Protein AF-A0A8H7C2C0-F1 (afdb_monomer_lite)

Foldseek 3Di:
DPPPPVVVVVVVVVVVVVVVVVVVVPDPPPPPPPPDDDDDDDDDDDDDDDDCPVVVVVVVVVVVVCVCPPPVNVVVCVVVCVVCPPPPVVVVLVVVVVVDPNVVSVVCCVVVVVVVVVCCVVVVVVCVVPDDPVVVVVVVVVVVVVVVVVVVVVVVVVVVVPPPPPPDDDD

pLDDT: mean 76.45, std 18.61, range [30.02, 96.69]

Radius of gyration: 32.03 Å; chains: 1; bounding box: 85×52×104 Å

InterPro domains:
  IPR001727 GDT1-like [PF01169] (74-147)
  IPR001727 GDT1-like [PTHR12608] (7-153)

Sequence (171 aa):
MKGNAGSEKMREEMREAEEEIAEDNGEDVPMEVLEEGKGEIFSSSPSPPKPAKKSAWIEGARNFSSMVFGPVFVQAFVLTFLGEWGDRSQIATIALGASHNVYLVTLGTIIGHSFCTALAVIGGRFISNKISVRHVTSCGAILFILFSVIYFYEACVEWGSVEVPLGLNVT

Secondary structure (DSSP, 8-state):
---SHHHHHHHHHHHHHHHHHHHHTS----TT--------------------HHHHHHHHHHHHHHHHTSHHHHHHHHHHHHHHTT-HHHHHHHHHHHHS-HHHHHHHHHHHHHHHHHHHHHHHHHHHHHS-HHHHHHHHHHHHHHHHHHHHHHHHHHHHT---SS-----

Structure (mmCIF, N/CA/C/O backbone):
data_AF-A0A8H7C2C0-F1
#
_entry.id   AF-A0A8H7C2C0-F1
#
loop_
_atom_site.group_PDB
_atom_site.id
_atom_site.type_symbol
_atom_site.label_atom_id
_atom_site.label_alt_id
_atom_site.label_comp_id
_atom_site.label_asym_id
_atom_site.label_entity_id
_atom_site.label_seq_id
_atom_site.pdbx_PDB_ins_code
_atom_site.Cartn_x
_atom_site.Cartn_y
_atom_site.Cartn_z
_atom_site.occupancy
_atom_site.B_iso_or_equiv
_atom_site.auth_seq_id
_atom_site.auth_comp_id
_atom_site.auth_asym_id
_atom_site.auth_atom_id
_atom_site.pdbx_PDB_model_num
ATOM 1 N N . MET A 1 1 ? -67.347 -10.547 4.072 1.00 52.06 1 MET A N 1
ATOM 2 C CA . MET A 1 1 ? -66.595 -10.809 5.322 1.00 52.06 1 MET A CA 1
ATOM 3 C C . MET A 1 1 ? -65.173 -11.236 4.961 1.00 52.06 1 MET A C 1
ATOM 5 O O . MET A 1 1 ? -64.945 -12.413 4.728 1.00 52.06 1 MET A O 1
ATOM 9 N N . LYS A 1 2 ? -64.245 -10.287 4.770 1.00 51.06 2 LYS A N 1
ATOM 10 C CA . LYS A 1 2 ? -62.848 -10.573 4.369 1.00 51.06 2 LYS A CA 1
ATOM 11 C C . LYS A 1 2 ? -61.921 -9.399 4.733 1.00 51.06 2 LYS A C 1
ATOM 13 O O . LYS A 1 2 ? -61.195 -8.893 3.894 1.00 51.06 2 LYS A O 1
ATOM 18 N N . GLY A 1 3 ? -62.049 -8.901 5.966 1.00 53.38 3 GLY A N 1
ATOM 19 C CA . GLY A 1 3 ? -61.355 -7.689 6.428 1.00 53.38 3 GLY A CA 1
ATOM 20 C C . GLY A 1 3 ? -60.534 -7.841 7.711 1.00 53.38 3 GLY A C 1
ATOM 21 O O . GLY A 1 3 ? -59.901 -6.875 8.097 1.00 53.38 3 GLY A O 1
ATOM 22 N N . ASN A 1 4 ? -60.527 -9.013 8.363 1.00 59.06 4 ASN A N 1
ATOM 23 C CA . ASN A 1 4 ? -59.941 -9.160 9.707 1.00 59.06 4 ASN A CA 1
ATOM 24 C C . ASN A 1 4 ? -58.619 -9.951 9.767 1.00 59.06 4 ASN A C 1
ATOM 26 O O . ASN A 1 4 ? -57.995 -10.003 10.810 1.00 59.06 4 ASN A O 1
ATOM 30 N N . ALA A 1 5 ? -58.175 -10.588 8.678 1.00 62.09 5 ALA A N 1
ATOM 31 C CA . ALA A 1 5 ? -56.956 -11.412 8.712 1.00 62.09 5 ALA A CA 1
ATOM 32 C C . ALA A 1 5 ? -55.667 -10.596 8.492 1.00 62.09 5 ALA A C 1
ATOM 34 O O . ALA A 1 5 ? -54.615 -10.935 9.021 1.00 62.09 5 ALA A O 1
ATOM 35 N N . GLY A 1 6 ? -55.742 -9.514 7.710 1.00 60.59 6 GLY A N 1
ATOM 36 C CA . GLY A 1 6 ? -54.574 -8.679 7.408 1.00 60.59 6 GLY A CA 1
ATOM 37 C C . GLY A 1 6 ? -54.185 -7.742 8.552 1.00 60.59 6 GLY A C 1
ATOM 38 O O . GLY A 1 6 ? -53.005 -7.485 8.754 1.00 60.59 6 GLY A O 1
ATOM 39 N N . SER A 1 7 ? -55.164 -7.259 9.323 1.00 61.84 7 SER A N 1
ATOM 40 C CA . SER A 1 7 ? -54.929 -6.372 10.468 1.00 61.84 7 SER A CA 1
ATOM 41 C C . SER A 1 7 ? -54.317 -7.099 11.662 1.00 61.84 7 SER A C 1
ATOM 43 O O . SER A 1 7 ? -53.493 -6.516 12.355 1.00 61.84 7 SER A O 1
ATOM 45 N N . GLU A 1 8 ? -54.696 -8.359 11.878 1.00 72.19 8 GLU A N 1
ATOM 46 C CA . GLU A 1 8 ? -54.135 -9.212 12.933 1.00 72.19 8 GLU A CA 1
ATOM 47 C C . GLU A 1 8 ? -52.669 -9.534 12.629 1.00 72.19 8 GLU A C 1
ATOM 49 O O . GLU A 1 8 ? -51.807 -9.309 13.468 1.00 72.19 8 GLU A O 1
ATOM 54 N N . LYS A 1 9 ? -52.358 -9.918 11.381 1.00 71.12 9 LYS A N 1
ATOM 55 C CA . LYS A 1 9 ? -50.979 -10.206 10.952 1.00 71.12 9 LYS A CA 1
ATOM 56 C C . LYS A 1 9 ? -50.057 -8.981 11.046 1.00 71.12 9 LYS A C 1
ATOM 58 O O . LYS A 1 9 ? -48.911 -9.112 11.444 1.00 71.12 9 LYS A O 1
ATOM 63 N N . MET A 1 10 ? -50.571 -7.789 10.734 1.00 62.75 10 MET A N 1
ATOM 64 C CA . MET A 1 10 ? -49.823 -6.532 10.883 1.00 62.75 10 MET A CA 1
ATOM 65 C C . MET A 1 10 ? -49.578 -6.169 12.356 1.00 62.75 10 MET A C 1
ATOM 67 O O . MET A 1 10 ? -48.551 -5.588 12.684 1.00 62.75 10 MET A O 1
ATOM 71 N N . ARG A 1 11 ? -50.521 -6.492 13.251 1.00 69.38 11 ARG A N 1
ATOM 72 C CA . ARG A 1 11 ? -50.370 -6.286 14.701 1.00 69.38 11 ARG A CA 1
ATOM 73 C C . ARG A 1 11 ? -49.397 -7.287 15.320 1.00 69.38 11 ARG A C 1
ATOM 75 O O . ARG A 1 11 ? -48.675 -6.908 16.230 1.00 69.38 11 ARG A O 1
ATOM 82 N N . GLU A 1 12 ? -49.367 -8.517 14.816 1.00 77.19 12 GLU A N 1
ATOM 83 C CA . GLU A 1 12 ? -48.415 -9.557 15.221 1.00 77.19 12 GLU A CA 1
ATOM 84 C C . GLU A 1 12 ? -46.977 -9.165 14.849 1.00 77.19 12 GLU A C 1
ATOM 86 O O . GLU A 1 12 ? -46.116 -9.142 15.721 1.00 77.19 12 GLU A O 1
ATOM 91 N N . GLU A 1 13 ? -46.741 -8.735 13.602 1.00 68.44 13 GLU A N 1
ATOM 92 C CA . GLU A 1 13 ? -45.410 -8.297 13.143 1.00 68.44 13 GLU A CA 1
ATOM 93 C C . GLU A 1 13 ? -44.934 -7.023 13.866 1.00 68.44 13 GLU A C 1
ATOM 95 O O . GLU A 1 13 ? -43.752 -6.875 14.164 1.00 68.44 13 GLU A O 1
ATOM 100 N N . MET A 1 14 ? -45.853 -6.110 14.203 1.00 67.56 14 MET A N 1
ATOM 101 C CA . MET A 1 14 ? -45.525 -4.906 14.977 1.00 67.56 14 MET A CA 1
ATOM 102 C C . MET A 1 14 ? -45.231 -5.228 16.451 1.00 67.56 14 MET A C 1
ATOM 104 O O . MET A 1 14 ? -44.408 -4.552 17.056 1.00 67.56 14 MET A O 1
ATOM 108 N N . ARG A 1 15 ? -45.856 -6.276 17.011 1.00 77.25 15 ARG A N 1
ATOM 109 C CA . ARG A 1 15 ? -45.594 -6.758 18.374 1.00 77.25 15 ARG A CA 1
ATOM 110 C C . ARG A 1 15 ? -44.247 -7.476 18.473 1.00 77.25 15 ARG A C 1
ATOM 112 O O . ARG A 1 15 ? -43.523 -7.219 19.424 1.00 77.25 15 ARG A O 1
ATOM 119 N N . GLU A 1 16 ? -43.904 -8.327 17.504 1.00 76.62 16 GLU A N 1
ATOM 120 C CA . GLU A 1 16 ? -42.582 -8.976 17.447 1.00 76.62 16 GLU A CA 1
ATOM 121 C C . GLU A 1 16 ? -41.455 -7.942 17.301 1.00 76.62 16 GLU A C 1
ATOM 123 O O . GLU A 1 16 ? -40.465 -8.018 18.021 1.00 76.62 16 GLU A O 1
ATOM 128 N N . ALA A 1 17 ? -41.631 -6.918 16.457 1.00 70.25 17 ALA A N 1
ATOM 129 C CA . ALA A 1 17 ? -40.645 -5.844 16.317 1.00 70.25 17 ALA A CA 1
ATOM 130 C C . ALA A 1 17 ? -40.459 -5.024 17.610 1.00 70.25 17 ALA A C 1
ATOM 132 O O . ALA A 1 17 ? -39.363 -4.550 17.891 1.00 70.25 17 ALA A O 1
ATOM 133 N N . GLU A 1 18 ? -41.515 -4.847 18.407 1.00 70.12 18 GLU A N 1
ATOM 134 C CA . GLU A 1 18 ? -41.443 -4.145 19.694 1.00 70.12 18 GLU A CA 1
ATOM 135 C C . GLU A 1 18 ? -40.773 -5.008 20.781 1.00 70.12 18 GLU A C 1
ATOM 137 O O . GLU A 1 18 ? -40.062 -4.479 21.634 1.00 70.12 18 GLU A O 1
ATOM 142 N N . GLU A 1 19 ? -40.932 -6.334 20.709 1.00 68.31 19 GLU A N 1
ATOM 143 C CA . GLU A 1 19 ? -40.283 -7.315 21.591 1.00 68.31 19 GLU A CA 1
ATOM 144 C C . GLU A 1 19 ? -38.770 -7.425 21.292 1.00 68.31 19 GLU A C 1
ATOM 146 O O . GLU A 1 19 ? -37.968 -7.434 22.224 1.00 68.31 19 GLU A O 1
ATOM 151 N N . GLU A 1 20 ? -38.358 -7.366 20.016 1.00 62.34 20 GLU A N 1
ATOM 152 C CA . GLU A 1 20 ? -36.936 -7.291 19.622 1.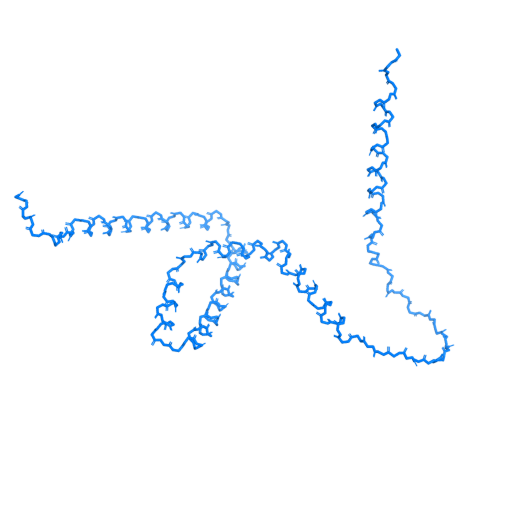00 62.34 20 GLU A CA 1
ATOM 153 C C . GLU A 1 20 ? -36.266 -5.970 20.051 1.00 62.34 20 GLU A C 1
ATOM 155 O O . GLU A 1 20 ? -35.123 -5.971 20.506 1.00 62.34 20 GLU A O 1
ATOM 160 N N . ILE A 1 21 ? -36.970 -4.834 19.964 1.00 62.12 21 ILE A N 1
ATOM 161 C CA . ILE A 1 21 ? -36.433 -3.536 20.419 1.00 62.12 21 ILE A CA 1
ATOM 162 C C . ILE A 1 21 ? -36.353 -3.482 21.955 1.00 62.12 21 ILE A C 1
ATOM 164 O O . ILE A 1 21 ? -35.469 -2.822 22.504 1.00 62.12 21 ILE A O 1
ATOM 168 N N . ALA A 1 22 ? -37.246 -4.174 22.668 1.00 62.56 22 ALA A N 1
ATOM 169 C CA . ALA A 1 22 ? -37.201 -4.264 24.125 1.00 62.56 22 ALA A CA 1
ATOM 170 C C . ALA A 1 22 ? -36.051 -5.155 24.635 1.00 62.56 22 ALA A C 1
ATOM 172 O O . ALA A 1 22 ? -35.506 -4.859 25.697 1.00 62.56 22 ALA A O 1
ATOM 173 N N . GLU A 1 23 ? -35.638 -6.188 23.890 1.00 56.56 23 GLU A N 1
ATOM 174 C CA . GLU A 1 23 ? -34.436 -6.970 24.229 1.00 56.56 23 GLU A CA 1
ATOM 175 C C . GLU A 1 23 ? -33.122 -6.221 23.927 1.00 56.56 23 GLU A C 1
ATOM 177 O O . GLU A 1 23 ? -32.148 -6.399 24.658 1.00 56.56 23 GLU A O 1
ATOM 182 N N . ASP A 1 24 ? -33.086 -5.325 22.932 1.00 53.31 24 ASP A N 1
ATOM 183 C CA . ASP A 1 24 ? -31.879 -4.542 22.586 1.00 53.31 24 ASP A CA 1
ATOM 184 C C . ASP A 1 24 ? -31.662 -3.290 23.473 1.00 53.31 24 ASP A C 1
ATOM 186 O O . ASP A 1 24 ? -30.617 -2.650 23.413 1.00 53.31 24 ASP A O 1
ATOM 190 N N . ASN A 1 25 ? -32.609 -2.955 24.362 1.00 50.34 25 ASN A N 1
ATOM 191 C CA . ASN A 1 25 ? -32.441 -1.921 25.403 1.00 50.34 25 ASN A CA 1
ATOM 192 C C . ASN A 1 25 ? -32.080 -2.520 26.781 1.00 50.34 25 ASN A C 1
ATOM 194 O O . ASN A 1 25 ? -32.379 -1.943 27.823 1.00 50.34 25 ASN A O 1
ATOM 198 N N . GLY A 1 26 ? -31.467 -3.709 26.790 1.00 51.69 26 GLY A N 1
ATOM 199 C CA . GLY A 1 26 ? -31.112 -4.463 27.994 1.00 51.69 26 GLY A CA 1
ATOM 200 C C . GLY A 1 26 ? -29.631 -4.472 28.385 1.00 51.69 26 GLY A C 1
ATOM 201 O O . GLY A 1 26 ? -29.289 -5.193 29.317 1.00 51.69 26 GLY A O 1
ATOM 202 N N . GLU A 1 27 ? -28.754 -3.706 27.729 1.00 44.81 27 GLU A N 1
ATOM 203 C CA . GLU A 1 27 ? -27.382 -3.465 28.214 1.00 44.81 27 GLU A CA 1
ATOM 204 C C . GLU A 1 27 ? -26.999 -1.981 28.103 1.00 44.81 27 GLU A C 1
ATOM 206 O O . GLU A 1 27 ? -25.985 -1.595 27.517 1.00 44.81 27 GLU A O 1
ATOM 211 N N . ASP A 1 28 ? -27.798 -1.123 28.742 1.00 42.81 28 ASP A N 1
ATOM 212 C CA . ASP A 1 28 ? -27.264 0.104 29.322 1.00 42.81 28 ASP A CA 1
ATOM 213 C C . ASP A 1 28 ? -26.136 -0.298 30.276 1.00 42.81 28 ASP A C 1
ATOM 215 O O . ASP A 1 28 ? -26.385 -0.901 31.316 1.00 42.81 28 ASP A O 1
ATOM 219 N N . VAL A 1 29 ? -24.884 -0.004 29.928 1.00 46.59 29 VAL A N 1
ATOM 220 C CA . VAL A 1 29 ? -23.746 -0.148 30.841 1.00 46.59 29 VAL A CA 1
ATOM 221 C C . VAL A 1 29 ? -23.950 0.854 31.984 1.00 46.59 29 VAL A C 1
ATOM 223 O O . VAL A 1 29 ? -23.742 2.052 31.758 1.00 46.59 29 VAL A O 1
ATOM 226 N N . PRO A 1 30 ? -24.308 0.439 33.217 1.00 4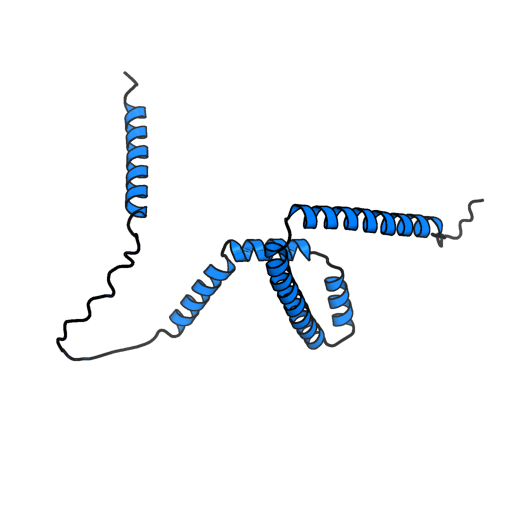0.81 30 PRO A N 1
ATOM 227 C CA . PRO A 1 30 ? -24.447 1.370 34.322 1.00 40.81 30 PRO A CA 1
ATOM 228 C C . PRO A 1 30 ? -23.031 1.672 34.807 1.00 40.81 30 PRO A C 1
ATOM 230 O O . PRO A 1 30 ? -22.417 0.928 35.574 1.00 40.81 30 PRO A O 1
ATOM 233 N N . MET A 1 31 ? -22.475 2.768 34.304 1.00 45.25 31 MET A N 1
ATOM 234 C CA . MET A 1 31 ? -21.203 3.338 34.734 1.00 45.25 31 MET A CA 1
ATOM 235 C C . MET A 1 31 ? -21.374 4.033 36.097 1.00 45.25 31 MET A C 1
ATOM 237 O O . MET A 1 31 ? -21.092 5.215 36.226 1.00 45.25 31 MET A O 1
ATOM 241 N N . GLU A 1 32 ? -21.890 3.326 37.108 1.00 44.94 32 GLU A N 1
ATOM 242 C CA . GLU A 1 3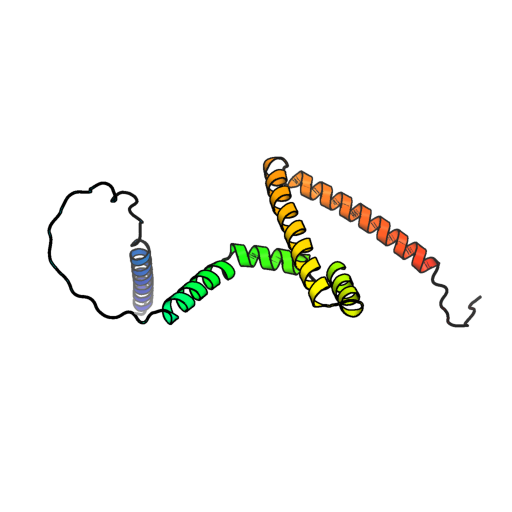2 ? -22.147 3.912 38.436 1.00 44.94 32 GLU A CA 1
ATOM 243 C C . GLU A 1 32 ? -22.151 2.924 39.621 1.00 44.94 32 GLU A C 1
ATOM 245 O O . GLU A 1 32 ? -22.520 3.302 40.726 1.00 44.94 32 GLU A O 1
ATOM 250 N N . VAL A 1 33 ? -21.657 1.686 39.468 1.00 44.03 33 VAL A N 1
ATOM 251 C CA . VAL A 1 33 ? -21.518 0.752 40.612 1.00 44.03 33 VAL A CA 1
ATOM 252 C C . VAL A 1 33 ? -20.128 0.111 40.665 1.00 44.03 33 VAL A C 1
ATOM 254 O O . VAL A 1 33 ? -19.955 -1.096 40.528 1.00 44.03 33 VAL A O 1
ATOM 257 N N . LEU A 1 34 ? -19.106 0.940 40.878 1.00 41.66 34 LEU A N 1
ATOM 258 C CA . LEU A 1 34 ? -17.823 0.517 41.464 1.00 41.66 34 LEU A CA 1
ATOM 259 C C . LEU A 1 34 ? -17.379 1.491 42.565 1.00 41.66 34 LEU A C 1
ATOM 261 O O . LEU A 1 34 ? -16.193 1.754 42.748 1.00 41.66 34 LEU A O 1
ATOM 265 N N . GLU A 1 35 ? -18.341 2.006 43.324 1.00 52.78 35 GLU A N 1
ATOM 266 C CA . GLU A 1 35 ? -18.082 2.757 44.547 1.00 52.78 35 GLU A CA 1
ATOM 267 C C . GLU A 1 35 ? -18.898 2.164 45.695 1.00 52.78 35 GLU A C 1
ATOM 269 O O . GLU A 1 35 ? -19.792 2.802 46.219 1.00 52.78 35 GLU A O 1
ATOM 274 N N . GLU A 1 36 ? -18.616 0.916 46.082 1.00 41.66 36 GLU A N 1
ATOM 275 C CA . GLU A 1 36 ? -18.935 0.448 47.437 1.00 41.66 36 GLU A CA 1
ATOM 276 C C . GLU A 1 36 ? -18.126 -0.808 47.784 1.00 41.66 36 GLU A C 1
ATOM 278 O O . GLU A 1 36 ? -18.534 -1.958 47.629 1.00 41.66 36 GLU A O 1
ATOM 283 N N . GLY A 1 37 ? -16.904 -0.573 48.260 1.00 42.28 37 GLY A N 1
ATOM 284 C CA . GLY A 1 37 ? -16.121 -1.584 48.952 1.00 42.28 37 GLY A CA 1
ATOM 285 C C . GLY A 1 37 ? -16.547 -1.669 50.413 1.00 42.28 37 GLY A C 1
ATOM 286 O O . GLY A 1 37 ? -16.038 -0.903 51.229 1.00 42.28 37 GLY A O 1
ATOM 287 N N . LYS A 1 38 ? -17.417 -2.625 50.767 1.00 40.00 38 LYS A N 1
ATOM 288 C CA . LYS A 1 38 ? -17.481 -3.169 52.134 1.00 40.00 38 LYS A CA 1
ATOM 289 C C . LYS A 1 38 ? -18.251 -4.487 52.206 1.00 40.00 38 LYS A C 1
ATOM 291 O O . LYS A 1 38 ? -19.453 -4.522 51.981 1.00 40.00 38 LYS A O 1
ATOM 296 N N . GLY A 1 39 ? -17.570 -5.546 52.635 1.00 30.02 39 GLY A N 1
ATOM 297 C CA . GLY A 1 39 ? -18.225 -6.786 53.048 1.00 30.02 39 GLY A CA 1
ATOM 298 C C . GLY A 1 39 ? -17.316 -7.998 52.948 1.00 30.02 39 GLY A C 1
ATOM 299 O O . GLY A 1 39 ? -17.428 -8.780 52.012 1.00 30.02 39 GLY A O 1
ATOM 300 N N . GLU A 1 40 ? -16.408 -8.155 53.910 1.00 43.66 40 GLU A N 1
ATOM 301 C CA . GLU A 1 40 ? -15.761 -9.444 54.159 1.00 43.66 40 GLU A CA 1
ATOM 302 C C . GLU A 1 40 ? -16.813 -10.506 54.524 1.00 43.66 40 GLU A C 1
ATOM 304 O O . GLU A 1 40 ? -17.769 -10.174 55.220 1.00 43.66 40 GLU A O 1
ATOM 309 N N . ILE A 1 41 ? -16.615 -11.766 54.113 1.00 35.59 41 ILE A N 1
ATOM 310 C CA . ILE A 1 41 ? -16.672 -12.962 54.978 1.00 35.59 41 ILE A CA 1
ATOM 311 C C . ILE A 1 41 ? -16.173 -14.202 54.200 1.00 35.59 41 ILE A C 1
ATOM 313 O O . ILE A 1 41 ? -16.566 -14.512 53.081 1.00 35.59 41 ILE A O 1
ATOM 317 N N . PHE A 1 42 ? -15.253 -14.876 54.876 1.00 38.41 42 PHE A N 1
ATOM 318 C CA . PHE A 1 42 ? -14.461 -16.078 54.625 1.00 38.41 42 PHE A CA 1
ATOM 319 C C . PHE A 1 42 ? -15.240 -17.382 54.328 1.00 38.41 42 PHE A C 1
ATOM 321 O O . PHE A 1 42 ? -16.206 -17.662 55.030 1.00 38.41 42 PHE A O 1
ATOM 328 N N . SER A 1 43 ? -14.744 -18.234 53.402 1.00 33.81 43 SER A N 1
ATOM 329 C CA . SER A 1 43 ? -14.787 -19.721 53.497 1.00 33.81 43 SER A CA 1
ATOM 330 C C . SER A 1 43 ? -14.075 -20.459 52.326 1.00 33.81 43 SER A C 1
ATOM 332 O O . SER A 1 43 ? -14.600 -20.552 51.223 1.00 33.81 43 SER A O 1
ATOM 334 N N . SER A 1 44 ? -12.886 -21.008 52.615 1.00 40.38 44 SER A N 1
ATOM 335 C CA . SER A 1 44 ? -12.245 -22.279 52.168 1.00 40.38 44 SER A CA 1
ATOM 336 C C . SER A 1 44 ? -12.490 -22.964 50.785 1.00 40.38 44 SER A C 1
ATOM 338 O O . SER A 1 44 ? -13.595 -23.409 50.500 1.00 40.38 44 SER A O 1
ATOM 340 N N . SER A 1 45 ? -11.365 -23.193 50.061 1.00 40.78 45 SER A N 1
ATOM 341 C CA . SER A 1 45 ? -10.917 -24.245 49.078 1.00 40.78 45 SER A CA 1
ATOM 342 C C . SER A 1 45 ? -11.742 -25.541 48.839 1.00 40.78 45 SER A C 1
ATOM 344 O O . SER A 1 45 ? -12.446 -25.938 49.761 1.00 40.78 45 SER A O 1
ATOM 346 N N . PRO A 1 46 ? -11.561 -26.320 47.721 1.00 45.28 46 PRO A N 1
ATOM 347 C CA . PRO A 1 46 ? -10.352 -26.457 46.869 1.00 45.28 46 PRO A CA 1
ATOM 348 C C . PRO A 1 46 ? -10.566 -26.460 45.323 1.00 45.28 46 PRO A C 1
ATOM 350 O O . PRO A 1 46 ? -11.639 -26.748 44.806 1.00 45.28 46 PRO A O 1
ATOM 353 N N . SER A 1 47 ? -9.497 -26.191 44.565 1.00 45.34 47 SER A N 1
ATOM 354 C CA . SER A 1 47 ? -9.394 -26.324 43.092 1.00 45.34 47 SER A CA 1
ATOM 355 C C . SER A 1 47 ? -9.318 -27.795 42.625 1.00 45.34 47 SER A C 1
ATOM 357 O O . SER A 1 47 ? -8.767 -28.616 43.364 1.00 45.34 47 SER A O 1
ATOM 359 N N . PRO A 1 48 ? -9.859 -28.178 41.436 1.00 54.69 48 PRO A N 1
ATOM 360 C CA . PRO A 1 48 ? -9.035 -28.398 40.210 1.00 54.69 48 PRO A CA 1
ATOM 361 C C . PRO A 1 48 ? -9.846 -28.319 38.869 1.00 54.69 48 PRO A C 1
ATOM 363 O O . PRO A 1 48 ? -11.026 -27.990 38.902 1.00 54.69 48 PRO A O 1
ATOM 366 N N . PRO A 1 49 ? -9.331 -28.715 37.677 1.00 49.88 49 PRO A N 1
ATOM 367 C CA . PRO A 1 49 ? -8.020 -28.525 37.051 1.00 49.88 49 PRO A CA 1
ATOM 368 C C . PRO A 1 49 ? -8.093 -27.548 35.843 1.00 49.88 49 PRO A C 1
ATOM 370 O O . PRO A 1 49 ? -9.128 -27.372 35.208 1.00 49.88 49 PRO A O 1
ATOM 373 N N . LYS A 1 50 ? -6.963 -26.942 35.456 1.00 60.03 50 LYS A N 1
ATOM 374 C CA . LYS A 1 50 ? -6.821 -26.198 34.186 1.00 60.03 50 LYS A CA 1
ATOM 375 C C . LYS A 1 50 ? -6.581 -27.176 33.025 1.00 60.03 50 LYS A C 1
ATOM 377 O O . LYS A 1 50 ? -5.574 -27.883 33.066 1.00 60.03 50 LYS A O 1
ATOM 382 N N . PRO A 1 51 ? -7.371 -27.115 31.937 1.00 55.44 51 PRO A N 1
ATOM 383 C CA . PRO A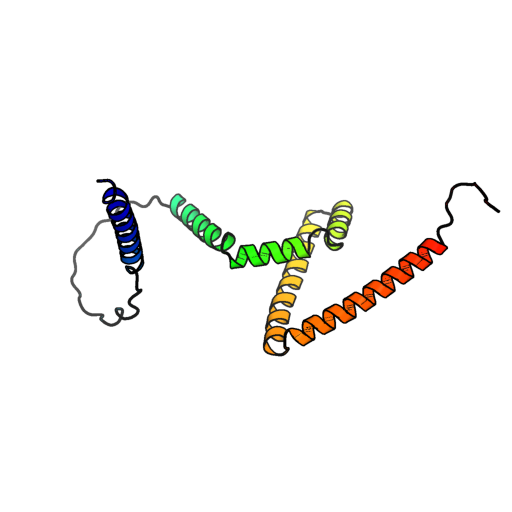 1 51 ? -6.791 -27.372 30.621 1.00 55.44 51 PRO A CA 1
ATOM 384 C C . PRO A 1 51 ? -7.355 -26.402 29.574 1.00 55.44 51 PRO A C 1
ATOM 386 O O . PRO A 1 51 ? -8.249 -26.743 28.811 1.00 55.44 51 PRO A O 1
ATOM 389 N N . ALA A 1 52 ? -6.836 -25.175 29.509 1.00 59.53 52 ALA A N 1
ATOM 390 C CA . ALA A 1 52 ? -7.391 -24.171 28.596 1.00 59.53 52 ALA A CA 1
ATOM 391 C C . ALA A 1 52 ? -6.312 -23.351 27.865 1.00 59.53 52 ALA A C 1
ATOM 393 O O . ALA A 1 52 ? -6.475 -22.171 27.582 1.00 59.53 52 ALA A O 1
ATOM 394 N N . LYS A 1 53 ? -5.173 -23.971 27.520 1.00 57.59 53 LYS A N 1
ATOM 395 C CA . LYS A 1 53 ? -4.209 -23.327 26.606 1.00 57.59 53 LYS A CA 1
ATOM 396 C C . LYS A 1 53 ? -4.777 -23.225 25.185 1.00 57.59 53 LYS A C 1
ATOM 398 O O . LYS A 1 53 ? -4.459 -22.282 24.483 1.00 57.59 53 LYS A O 1
ATOM 403 N N . LYS A 1 54 ? -5.638 -24.164 24.770 1.00 57.91 54 LYS A N 1
ATOM 404 C CA . LYS A 1 54 ? -6.271 -24.144 23.439 1.00 57.91 54 LYS A CA 1
ATOM 405 C C . LYS A 1 54 ? -7.367 -23.080 23.324 1.00 57.91 54 LYS A C 1
ATOM 407 O O . LYS A 1 54 ? -7.435 -22.420 22.296 1.00 57.91 54 LYS A O 1
ATOM 412 N N . SER A 1 55 ? -8.162 -22.858 24.373 1.00 68.38 55 SER A N 1
ATOM 413 C CA . SER A 1 55 ? -9.200 -21.818 24.358 1.00 68.38 55 SER A CA 1
ATOM 414 C C . SER A 1 55 ? -8.610 -20.407 24.378 1.00 68.38 55 SER A C 1
ATOM 416 O O . SER A 1 55 ? -9.134 -19.543 23.696 1.00 68.38 55 SER A O 1
ATOM 418 N N . ALA A 1 56 ? -7.475 -20.182 25.052 1.00 77.94 56 ALA A N 1
ATOM 419 C CA . ALA A 1 56 ? -6.819 -18.871 25.080 1.00 77.94 56 ALA A CA 1
ATOM 420 C C . ALA A 1 56 ? -6.344 -18.385 23.694 1.00 77.94 56 ALA A C 1
ATOM 422 O O . ALA A 1 56 ? -6.459 -17.204 23.381 1.00 77.94 56 ALA A O 1
ATOM 423 N N . TRP A 1 57 ? -5.837 -19.286 22.844 1.00 81.31 57 TRP A N 1
ATOM 424 C CA . TRP A 1 57 ? -5.416 -18.935 21.479 1.00 81.31 57 TRP A CA 1
ATOM 425 C C . TRP A 1 57 ? -6.598 -18.774 20.524 1.00 81.31 57 TRP A C 1
ATOM 427 O O . TRP A 1 57 ? -6.541 -17.931 19.637 1.00 81.31 57 TRP A O 1
ATOM 437 N N . ILE A 1 58 ? -7.670 -19.549 20.712 1.00 84.50 58 ILE A N 1
ATOM 438 C CA . ILE A 1 58 ? -8.902 -19.413 19.922 1.00 84.50 58 ILE A CA 1
ATOM 439 C C . ILE A 1 58 ? -9.611 -18.101 20.272 1.00 84.50 58 ILE A C 1
ATOM 441 O O . ILE A 1 58 ? -10.030 -17.382 19.372 1.00 84.50 58 ILE A O 1
ATOM 445 N N . GLU A 1 59 ? -9.667 -17.742 21.555 1.00 83.69 59 GLU A N 1
ATOM 446 C CA . GLU A 1 59 ? -10.209 -16.458 22.005 1.00 83.69 59 GLU A CA 1
ATOM 447 C C . GLU A 1 59 ? -9.350 -15.293 21.496 1.00 83.69 59 GLU A C 1
ATOM 449 O O . GLU A 1 59 ? -9.870 -14.314 20.967 1.00 83.69 59 GLU A O 1
ATOM 454 N N . GLY A 1 60 ? -8.020 -15.431 21.553 1.00 84.62 60 GLY A N 1
ATOM 455 C CA . GLY A 1 60 ? -7.092 -14.467 20.960 1.00 84.62 60 GLY A CA 1
ATOM 456 C C . GLY A 1 60 ? -7.281 -14.307 19.448 1.00 84.62 60 GLY A C 1
ATOM 457 O O . GLY A 1 60 ? -7.316 -13.185 18.949 1.00 84.62 60 GLY A O 1
ATOM 458 N N . ALA A 1 61 ? -7.468 -15.409 18.719 1.00 87.81 61 ALA A N 1
ATOM 459 C CA . ALA A 1 61 ? -7.743 -15.387 17.285 1.00 87.81 61 ALA A CA 1
ATOM 460 C C . ALA A 1 61 ? -9.105 -14.756 16.970 1.00 87.81 61 ALA A C 1
ATOM 462 O O . ALA A 1 61 ? -9.211 -14.006 16.004 1.00 87.81 61 ALA A O 1
ATOM 463 N N . ARG A 1 62 ? -10.131 -15.002 17.794 1.00 84.75 62 ARG A N 1
ATOM 464 C CA . ARG A 1 62 ? -11.461 -14.396 17.652 1.00 84.75 62 ARG A CA 1
ATOM 465 C C . ARG A 1 62 ? -11.417 -12.884 17.870 1.00 84.75 62 ARG A C 1
ATOM 467 O O . ARG A 1 62 ? -11.977 -12.153 17.062 1.00 84.75 62 ARG A O 1
ATOM 474 N N . ASN A 1 63 ? -10.686 -12.424 18.885 1.00 87.81 63 ASN A N 1
ATOM 475 C CA . ASN A 1 63 ? -10.480 -11.000 19.168 1.00 87.81 63 ASN A CA 1
ATOM 476 C C . ASN A 1 63 ? -9.647 -10.295 18.088 1.00 87.81 63 ASN A C 1
ATOM 478 O O . ASN A 1 63 ? -9.912 -9.154 17.724 1.00 87.81 63 ASN A O 1
ATOM 482 N N . PHE A 1 64 ? -8.643 -10.975 17.538 1.00 87.94 64 PHE A N 1
ATOM 483 C CA . PHE A 1 64 ? -7.901 -10.455 16.393 1.00 87.94 64 PHE A CA 1
ATOM 484 C C . PHE A 1 64 ? -8.777 -10.403 15.137 1.00 87.94 64 PHE A C 1
ATOM 486 O O . PHE A 1 64 ? -8.779 -9.408 14.421 1.00 87.94 64 PHE A O 1
ATOM 493 N N . SER A 1 65 ? -9.567 -11.449 14.897 1.00 86.00 65 SER A N 1
ATOM 494 C CA . SER A 1 65 ? -10.511 -11.519 13.785 1.00 86.00 65 SER A CA 1
ATOM 495 C C . SER A 1 65 ? -11.549 -10.401 13.878 1.00 86.00 65 SER A C 1
ATOM 497 O O . SER A 1 65 ? -11.778 -9.715 12.891 1.00 86.00 65 SER A O 1
ATOM 499 N N . SER A 1 66 ? -12.134 -10.140 15.050 1.00 84.50 66 SER A N 1
ATOM 500 C CA . SER A 1 66 ? -13.079 -9.026 15.215 1.00 84.50 66 SER A CA 1
ATOM 501 C C . SER A 1 66 ? -12.421 -7.658 14.998 1.00 84.50 66 SER A C 1
ATOM 503 O O . SER A 1 66 ? -13.057 -6.758 14.457 1.00 84.50 66 SER A O 1
ATOM 505 N N . MET A 1 67 ? -11.135 -7.508 15.330 1.00 86.06 67 MET A N 1
ATOM 506 C CA . MET A 1 67 ? -10.369 -6.292 15.042 1.00 86.06 67 MET A CA 1
ATOM 507 C C . MET A 1 67 ? -10.068 -6.123 13.541 1.00 86.06 67 MET A C 1
ATOM 509 O O . MET A 1 67 ? -10.230 -5.028 13.003 1.00 86.06 67 MET A O 1
ATOM 513 N N . VAL A 1 68 ? -9.658 -7.193 12.853 1.00 87.25 68 VAL A N 1
ATOM 514 C CA . VAL A 1 68 ? -9.301 -7.179 11.421 1.00 87.25 68 VAL A CA 1
ATOM 515 C C . VAL A 1 68 ? -10.533 -7.102 10.519 1.00 87.25 68 VAL A C 1
ATOM 517 O O . VAL A 1 68 ? -10.502 -6.444 9.490 1.00 87.25 68 VAL A O 1
ATOM 520 N N . PHE A 1 69 ? -11.653 -7.711 10.897 1.00 86.94 69 PHE A N 1
ATOM 521 C CA . PHE A 1 69 ? -12.912 -7.583 10.154 1.00 86.94 69 PHE A CA 1
ATOM 522 C C . PHE A 1 69 ? -13.760 -6.387 10.609 1.00 86.94 69 PHE A C 1
ATOM 524 O O . PHE A 1 69 ? -14.890 -6.221 10.153 1.00 86.94 69 PHE A O 1
ATOM 531 N N . GLY A 1 70 ? -13.221 -5.526 11.476 1.00 91.12 70 GLY A N 1
ATOM 532 C CA . GLY A 1 70 ? -13.877 -4.286 11.867 1.00 91.12 70 GLY A CA 1
ATOM 533 C C . GLY A 1 70 ? -14.013 -3.311 10.684 1.00 91.12 70 GLY A C 1
ATOM 534 O O . GLY A 1 70 ? -13.129 -3.253 9.822 1.00 91.12 70 GLY A O 1
ATOM 535 N N . PRO A 1 71 ? -15.072 -2.482 10.649 1.00 89.06 71 PRO A N 1
ATOM 536 C CA . PRO A 1 71 ? -15.354 -1.588 9.521 1.00 89.06 71 PRO A CA 1
ATOM 537 C C . PRO A 1 71 ? -14.214 -0.600 9.243 1.00 89.06 71 PRO A C 1
ATOM 539 O O . PRO A 1 71 ? -13.908 -0.313 8.089 1.00 89.06 71 PRO A O 1
ATOM 542 N N . VAL A 1 72 ? -13.528 -0.128 10.289 1.00 90.25 72 VAL A N 1
ATOM 543 C CA . VAL A 1 72 ? -12.397 0.806 10.162 1.00 90.25 72 VAL A CA 1
ATOM 544 C C . VAL A 1 72 ? -11.186 0.144 9.502 1.00 90.25 72 VAL A C 1
ATOM 546 O O . VAL A 1 72 ? -10.555 0.755 8.639 1.00 90.25 72 VAL A O 1
ATOM 549 N N . PHE A 1 73 ? -10.868 -1.103 9.871 1.00 91.69 73 PHE A N 1
ATOM 550 C CA . PHE A 1 73 ? -9.761 -1.835 9.256 1.00 91.69 73 PHE A CA 1
ATOM 551 C C . PHE A 1 73 ? -10.071 -2.143 7.797 1.00 91.69 73 PHE A C 1
ATOM 553 O O . PHE A 1 73 ? -9.251 -1.852 6.936 1.00 91.69 73 PHE A O 1
ATOM 560 N N . VAL A 1 74 ? -11.262 -2.677 7.509 1.00 94.44 74 VAL A N 1
ATOM 561 C CA . VAL A 1 74 ? -11.666 -3.016 6.139 1.00 94.44 74 VAL A CA 1
ATOM 562 C C . VAL A 1 74 ? -11.667 -1.771 5.255 1.00 94.44 74 VAL A C 1
ATOM 564 O O . VAL A 1 74 ? -11.145 -1.821 4.146 1.00 94.44 74 VAL A O 1
ATOM 567 N N . GLN A 1 75 ? -12.170 -0.634 5.743 1.00 93.31 75 GLN A N 1
ATOM 568 C CA . GLN A 1 75 ? -12.142 0.621 4.992 1.00 93.31 75 GLN A CA 1
ATOM 569 C C . GLN A 1 75 ? -10.710 1.085 4.694 1.00 93.31 75 GLN A C 1
ATOM 571 O O . GLN A 1 75 ? -10.410 1.428 3.552 1.00 93.31 75 GLN A O 1
ATOM 576 N N . ALA A 1 76 ? -9.823 1.091 5.693 1.00 90.94 76 ALA A N 1
ATOM 577 C CA . ALA A 1 76 ? -8.424 1.468 5.497 1.00 90.94 76 ALA A CA 1
ATOM 578 C C . ALA A 1 76 ? -7.702 0.489 4.558 1.00 90.94 76 ALA A C 1
ATOM 580 O O . ALA A 1 76 ? -6.999 0.916 3.647 1.00 90.94 76 ALA A O 1
ATOM 581 N N . PHE A 1 77 ? -7.934 -0.812 4.734 1.00 90.25 77 PHE A N 1
ATOM 582 C CA . PHE A 1 77 ? -7.382 -1.862 3.891 1.00 90.25 77 PHE A CA 1
ATOM 583 C C . PHE A 1 77 ? -7.825 -1.699 2.442 1.00 90.25 77 PHE A C 1
ATOM 585 O O . PHE A 1 77 ? -6.973 -1.650 1.570 1.00 90.25 77 PHE A O 1
ATOM 592 N N . VAL A 1 78 ? -9.126 -1.568 2.172 1.00 94.31 78 VAL A N 1
ATOM 593 C CA . VAL A 1 78 ? -9.645 -1.410 0.805 1.00 94.31 78 VAL A CA 1
ATOM 594 C C . VAL A 1 78 ? -9.134 -0.114 0.178 1.00 94.31 78 VAL A C 1
ATOM 596 O O . VAL A 1 78 ? -8.717 -0.134 -0.977 1.00 94.31 78 VAL A O 1
ATOM 599 N N . LEU A 1 79 ? -9.112 0.994 0.926 1.00 91.88 79 LEU A N 1
ATOM 600 C CA . LEU A 1 79 ? -8.617 2.277 0.425 1.00 91.88 79 LEU A CA 1
ATOM 601 C C . LEU A 1 79 ? -7.134 2.204 0.037 1.00 91.88 79 LEU A C 1
ATOM 603 O O . LEU A 1 79 ? -6.764 2.640 -1.049 1.00 91.88 79 LEU A O 1
ATOM 607 N N . THR A 1 80 ? -6.293 1.631 0.899 1.00 88.94 80 THR A N 1
ATOM 608 C CA . THR A 1 80 ? -4.862 1.469 0.621 1.00 88.94 80 THR A CA 1
ATOM 609 C C . THR A 1 80 ? -4.619 0.414 -0.451 1.00 88.94 80 THR A C 1
ATOM 611 O O . THR A 1 80 ? -3.839 0.647 -1.359 1.00 88.94 80 THR A O 1
ATOM 614 N N . PHE A 1 81 ? -5.310 -0.723 -0.406 1.00 89.44 81 PHE A N 1
ATOM 615 C CA . PHE A 1 81 ? -5.137 -1.801 -1.374 1.00 89.44 81 PHE A CA 1
ATOM 616 C C . PHE A 1 81 ? -5.513 -1.364 -2.788 1.00 89.44 81 PHE A C 1
ATOM 618 O O . PHE A 1 81 ? -4.742 -1.603 -3.707 1.00 89.44 81 PHE A O 1
ATOM 625 N N . LEU A 1 82 ? -6.659 -0.696 -2.965 1.00 92.25 82 LEU A N 1
ATOM 626 C CA . LEU A 1 82 ? -7.055 -0.161 -4.269 1.00 92.25 82 LEU A CA 1
ATOM 627 C C . LEU A 1 82 ? -6.158 0.998 -4.708 1.00 92.25 82 LEU A C 1
ATOM 629 O O . LEU A 1 82 ? -5.856 1.100 -5.892 1.00 92.25 82 LEU A O 1
ATOM 633 N N . GLY A 1 83 ? -5.731 1.857 -3.777 1.00 88.94 83 GLY A N 1
ATOM 634 C CA . GLY A 1 83 ? -4.834 2.973 -4.079 1.00 88.94 83 GLY A CA 1
ATOM 635 C C . GLY A 1 83 ? -3.439 2.526 -4.518 1.00 88.94 83 GLY A C 1
ATOM 636 O O . GLY A 1 83 ? -2.853 3.131 -5.407 1.00 88.94 83 GLY A O 1
ATOM 637 N N . GLU A 1 84 ? -2.937 1.443 -3.931 1.00 88.06 84 GLU A N 1
ATOM 638 C CA . GLU A 1 84 ? -1.626 0.864 -4.231 1.00 88.06 84 GLU A CA 1
ATOM 639 C C . GLU A 1 84 ? -1.704 -0.246 -5.289 1.00 88.06 84 GLU A C 1
ATOM 641 O O . GLU A 1 84 ? -0.671 -0.807 -5.665 1.00 88.06 84 GLU A O 1
ATOM 646 N N . TRP A 1 85 ? -2.900 -0.614 -5.771 1.00 87.44 85 TRP A N 1
ATOM 647 C CA . TRP A 1 85 ? -3.045 -1.708 -6.729 1.00 87.44 85 TRP A CA 1
ATOM 648 C C . TRP A 1 85 ? -2.310 -1.361 -8.020 1.00 87.44 85 TRP A C 1
ATOM 650 O O . TRP A 1 85 ? -2.714 -0.478 -8.774 1.00 87.44 85 TRP A O 1
ATOM 660 N N . GLY A 1 86 ? -1.261 -2.129 -8.318 1.00 83.00 86 GLY A N 1
ATOM 661 C CA . GLY A 1 86 ? -0.489 -1.940 -9.540 1.00 83.00 86 GLY A CA 1
ATOM 662 C C . GLY A 1 86 ? 0.449 -0.740 -9.477 1.00 83.00 86 GLY A C 1
ATOM 663 O O . GLY A 1 86 ? 0.878 -0.262 -10.526 1.00 83.00 86 GLY A O 1
ATOM 664 N N . ASP A 1 87 ? 0.792 -0.269 -8.275 1.00 89.62 87 ASP A N 1
ATOM 665 C CA . ASP A 1 87 ? 1.816 0.754 -8.129 1.00 89.62 87 ASP A CA 1
ATOM 666 C C . ASP A 1 87 ? 3.166 0.279 -8.698 1.00 89.62 87 ASP A C 1
ATOM 668 O O . ASP A 1 87 ? 3.543 -0.900 -8.644 1.00 89.62 87 ASP A O 1
ATOM 672 N N . ARG A 1 88 ? 3.934 1.232 -9.233 1.00 86.88 88 ARG A N 1
ATOM 673 C CA . ARG A 1 88 ? 5.247 0.979 -9.831 1.00 86.88 88 ARG A CA 1
ATOM 674 C C . ARG A 1 88 ? 6.215 0.363 -8.820 1.00 86.88 88 ARG A C 1
ATOM 676 O O . ARG A 1 88 ? 7.092 -0.409 -9.221 1.00 86.88 88 ARG A O 1
ATOM 683 N N . SER A 1 89 ? 6.048 0.644 -7.525 1.00 89.62 89 SER A N 1
ATOM 684 C CA . SER A 1 89 ? 6.841 0.016 -6.466 1.00 89.62 89 SER A CA 1
ATOM 685 C C . SER A 1 89 ? 6.661 -1.505 -6.399 1.00 89.62 89 SER A C 1
ATOM 687 O O . SER A 1 89 ? 7.613 -2.203 -6.040 1.00 89.62 89 SER A O 1
ATOM 689 N N . GLN A 1 90 ? 5.510 -2.054 -6.810 1.00 91.06 90 GLN A N 1
ATOM 690 C CA . GLN A 1 90 ? 5.281 -3.502 -6.836 1.00 91.06 90 GLN A CA 1
ATOM 691 C C . GLN A 1 90 ? 6.131 -4.173 -7.919 1.00 91.06 90 GLN A C 1
ATOM 693 O O . GLN A 1 90 ? 6.844 -5.138 -7.639 1.00 91.06 90 GLN A O 1
ATOM 698 N N . ILE A 1 91 ? 6.140 -3.614 -9.135 1.00 92.38 91 ILE A N 1
ATOM 699 C CA . ILE A 1 91 ? 6.983 -4.104 -10.238 1.00 92.38 91 ILE A CA 1
ATOM 700 C C . ILE A 1 91 ? 8.468 -3.946 -9.894 1.00 92.38 91 ILE A C 1
ATOM 702 O O . ILE A 1 91 ? 9.255 -4.861 -10.133 1.00 92.38 91 ILE A O 1
ATOM 706 N N . ALA A 1 92 ? 8.850 -2.824 -9.274 1.00 91.81 92 ALA A N 1
ATOM 707 C CA . ALA A 1 92 ? 10.218 -2.601 -8.814 1.00 91.81 92 ALA A CA 1
ATOM 708 C C . ALA A 1 92 ? 10.641 -3.625 -7.747 1.00 91.81 92 ALA A C 1
ATOM 710 O O . ALA A 1 92 ? 11.738 -4.174 -7.829 1.00 91.81 92 ALA A O 1
ATOM 711 N N . THR A 1 93 ? 9.765 -3.937 -6.788 1.00 93.00 93 THR A N 1
ATOM 712 C CA . THR A 1 93 ? 10.017 -4.954 -5.755 1.00 93.00 93 THR A CA 1
ATOM 713 C C . THR A 1 93 ? 10.182 -6.345 -6.366 1.00 93.00 93 THR A C 1
ATOM 715 O O . THR A 1 93 ? 11.099 -7.067 -5.981 1.00 93.00 93 THR A O 1
ATOM 718 N N . ILE A 1 94 ? 9.351 -6.720 -7.345 1.00 92.12 94 ILE A N 1
ATOM 719 C CA . ILE A 1 94 ? 9.467 -8.009 -8.047 1.00 92.12 94 ILE A CA 1
ATOM 720 C C . ILE A 1 94 ? 10.782 -8.079 -8.831 1.00 92.12 94 ILE A C 1
ATOM 722 O O . ILE A 1 94 ? 11.504 -9.069 -8.728 1.00 92.12 94 ILE A O 1
ATOM 726 N N . ALA A 1 95 ? 11.128 -7.023 -9.572 1.00 93.12 95 ALA A N 1
ATOM 727 C CA . ALA A 1 95 ? 12.379 -6.955 -10.322 1.00 93.12 95 ALA A CA 1
ATOM 728 C C . ALA A 1 95 ? 13.609 -7.030 -9.400 1.00 93.12 95 ALA A C 1
ATOM 730 O O . ALA A 1 95 ? 14.567 -7.739 -9.701 1.00 93.12 95 ALA A O 1
ATOM 731 N N . LEU A 1 96 ? 13.565 -6.351 -8.250 1.00 92.00 96 LEU A N 1
ATOM 732 C CA . LEU A 1 96 ? 14.640 -6.369 -7.258 1.00 92.00 96 LEU A CA 1
ATOM 733 C C . LEU A 1 96 ? 14.738 -7.719 -6.533 1.00 92.00 96 LEU A C 1
ATOM 735 O O . LEU A 1 96 ? 15.834 -8.203 -6.263 1.00 92.00 96 LEU A O 1
ATOM 739 N N . GLY A 1 97 ? 13.602 -8.357 -6.247 1.00 92.44 97 GLY A N 1
ATOM 740 C CA . GLY A 1 97 ? 13.548 -9.710 -5.694 1.00 92.44 97 GLY A CA 1
ATOM 741 C C . GLY A 1 97 ? 14.033 -10.777 -6.677 1.00 92.44 97 GLY A C 1
ATOM 742 O O . GLY A 1 97 ? 14.545 -11.805 -6.249 1.00 92.44 97 GLY A O 1
ATOM 743 N N . ALA A 1 98 ? 13.918 -10.532 -7.985 1.00 92.19 98 ALA A N 1
ATOM 744 C CA . ALA A 1 98 ? 14.465 -11.412 -9.013 1.00 92.19 98 ALA A CA 1
ATOM 745 C C . ALA A 1 98 ? 15.995 -11.288 -9.153 1.00 92.19 98 ALA A C 1
ATOM 747 O O . ALA A 1 98 ? 16.648 -12.261 -9.527 1.00 92.19 98 ALA A O 1
ATOM 748 N N . SER A 1 99 ? 16.575 -10.118 -8.856 1.00 90.06 99 SER A N 1
ATOM 749 C CA . SER A 1 99 ? 18.021 -9.871 -8.962 1.00 90.06 99 SER A CA 1
ATOM 750 C C . SER A 1 99 ? 18.802 -10.078 -7.657 1.00 90.06 99 SER A C 1
ATOM 752 O O . SER A 1 99 ? 20.007 -10.327 -7.702 1.00 90.06 99 SER A O 1
ATOM 754 N N . HIS A 1 100 ? 18.140 -10.011 -6.498 1.00 91.12 100 HIS A N 1
ATOM 755 C CA . HIS A 1 100 ? 18.753 -10.138 -5.172 1.00 91.12 100 HIS A CA 1
ATOM 756 C C . HIS A 1 100 ? 18.050 -11.17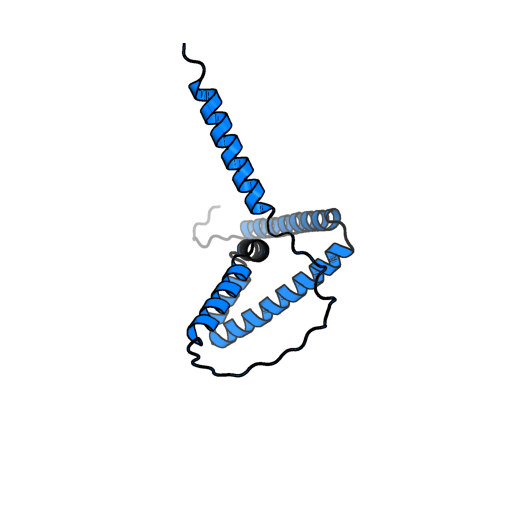7 -4.288 1.00 91.12 100 HIS A C 1
ATOM 758 O O . HIS A 1 100 ? 17.083 -11.824 -4.672 1.00 91.12 100 HIS A O 1
ATOM 764 N N . ASN A 1 101 ? 18.552 -11.366 -3.063 1.00 91.56 101 ASN A N 1
ATOM 765 C CA . ASN A 1 101 ? 17.928 -12.271 -2.107 1.00 91.56 101 ASN A CA 1
ATOM 766 C C . ASN A 1 101 ? 16.52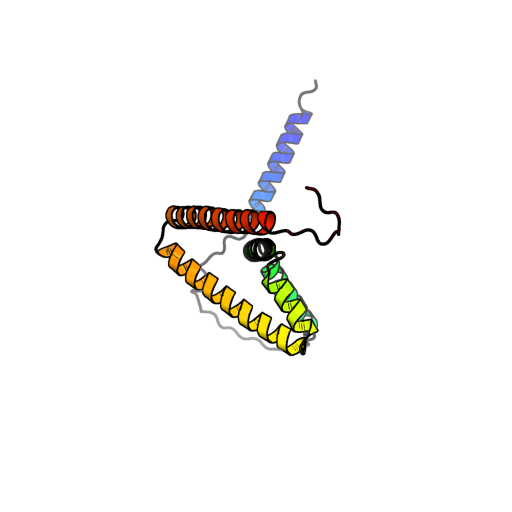3 -11.777 -1.714 1.00 91.56 101 ASN A C 1
ATOM 768 O O . ASN A 1 101 ? 16.382 -10.735 -1.071 1.00 91.56 101 ASN A O 1
ATOM 772 N N . VAL A 1 102 ? 15.506 -12.576 -2.049 1.00 92.19 102 VAL A N 1
ATOM 773 C CA . VAL A 1 102 ? 14.087 -12.263 -1.824 1.00 92.19 102 VAL A CA 1
ATOM 774 C C . VAL A 1 102 ? 13.795 -11.917 -0.364 1.00 92.19 102 VAL A C 1
ATOM 776 O O . VAL A 1 102 ? 13.073 -10.963 -0.108 1.00 92.19 102 VAL A O 1
ATOM 779 N N . TYR A 1 103 ? 14.396 -12.615 0.605 1.00 92.75 103 TYR A N 1
ATOM 780 C CA . TYR A 1 103 ? 14.128 -12.365 2.025 1.00 92.75 103 TYR A CA 1
ATOM 781 C C . TYR A 1 103 ? 14.578 -10.969 2.470 1.00 92.75 103 TYR A C 1
ATOM 783 O O . TYR A 1 103 ? 13.863 -10.305 3.220 1.00 92.75 103 TYR A O 1
ATOM 791 N N . LEU A 1 104 ? 15.736 -10.503 1.989 1.00 93.25 104 LEU A N 1
ATOM 792 C CA . LEU A 1 104 ? 16.232 -9.158 2.298 1.00 93.25 104 LEU A CA 1
ATOM 793 C C . LEU A 1 104 ? 15.391 -8.078 1.617 1.00 93.25 104 LEU A C 1
ATOM 795 O O . LEU A 1 104 ? 15.086 -7.063 2.241 1.00 93.25 104 LEU A O 1
ATOM 799 N N . VAL A 1 105 ? 14.986 -8.313 0.366 1.00 94.56 105 VAL A N 1
ATOM 800 C CA . VAL A 1 105 ? 14.125 -7.390 -0.384 1.00 94.56 105 VAL A CA 1
ATOM 801 C C . VAL A 1 105 ? 12.765 -7.266 0.296 1.00 94.56 105 VAL A C 1
ATOM 803 O O . VAL A 1 105 ? 12.348 -6.159 0.616 1.00 94.56 105 VAL A O 1
ATOM 806 N N . THR A 1 106 ? 12.110 -8.385 0.613 1.00 92.56 106 THR A N 1
ATOM 807 C CA . THR A 1 106 ? 10.817 -8.384 1.307 1.00 92.56 106 THR A CA 1
ATOM 808 C C . THR A 1 106 ? 10.903 -7.692 2.665 1.00 92.56 106 THR A C 1
ATOM 810 O O . THR A 1 106 ? 10.044 -6.870 2.977 1.00 92.56 106 THR A O 1
ATOM 813 N N . LEU A 1 107 ? 11.943 -7.960 3.463 1.00 95.12 107 LEU A N 1
ATOM 814 C CA . LEU A 1 107 ? 12.115 -7.305 4.761 1.00 95.12 107 LEU A CA 1
ATOM 815 C C . LEU A 1 107 ? 12.307 -5.787 4.613 1.00 95.12 107 LEU A C 1
ATOM 817 O O . LEU A 1 107 ? 11.673 -5.014 5.331 1.00 95.12 107 LEU A O 1
ATOM 821 N N . GLY A 1 108 ? 13.142 -5.363 3.661 1.00 93.94 108 GLY A N 1
ATOM 822 C CA . GLY A 1 108 ? 13.362 -3.951 3.355 1.00 93.94 108 GLY A CA 1
ATOM 823 C C . GLY A 1 108 ? 12.085 -3.247 2.896 1.00 93.94 108 GLY A C 1
ATOM 824 O O . GLY A 1 108 ? 11.768 -2.172 3.403 1.00 93.94 108 GLY A O 1
ATOM 825 N N . THR A 1 109 ? 11.310 -3.875 2.007 1.00 93.31 109 THR A N 1
ATOM 826 C CA . THR A 1 109 ? 10.027 -3.347 1.524 1.00 93.31 109 THR A CA 1
ATOM 827 C C . THR A 1 109 ? 9.011 -3.225 2.655 1.00 93.31 109 THR A C 1
ATOM 829 O O . THR A 1 109 ? 8.376 -2.182 2.772 1.00 93.31 109 THR A O 1
ATOM 832 N N . ILE A 1 110 ? 8.887 -4.228 3.534 1.00 93.62 110 ILE A N 1
ATOM 833 C CA . ILE A 1 110 ? 7.968 -4.166 4.683 1.00 93.62 110 ILE A CA 1
ATOM 834 C C . ILE A 1 110 ? 8.325 -2.989 5.592 1.00 93.62 110 ILE A C 1
ATOM 836 O O . ILE A 1 110 ? 7.445 -2.208 5.953 1.00 93.62 110 ILE A O 1
ATOM 840 N N . ILE A 1 111 ? 9.601 -2.836 5.953 1.00 96.06 111 ILE A N 1
ATOM 841 C CA . ILE A 1 111 ? 10.051 -1.760 6.846 1.00 96.06 111 ILE A CA 1
ATOM 842 C C . ILE A 1 111 ? 9.858 -0.393 6.183 1.00 96.06 111 ILE A C 1
ATOM 844 O O . ILE A 1 111 ? 9.290 0.513 6.794 1.00 96.06 111 ILE A O 1
ATOM 848 N N . GLY A 1 112 ? 10.298 -0.248 4.931 1.00 93.69 112 GLY A N 1
ATOM 849 C CA . GLY A 1 112 ? 10.191 1.001 4.184 1.00 93.69 112 GLY A CA 1
ATOM 850 C C . GLY A 1 112 ? 8.740 1.429 3.978 1.00 93.69 112 GLY A C 1
ATOM 851 O O . GLY A 1 112 ? 8.392 2.576 4.260 1.00 93.69 112 GLY A O 1
ATOM 852 N N . HIS A 1 113 ? 7.877 0.499 3.565 1.00 91.25 113 HIS A N 1
ATOM 853 C CA . HIS A 1 113 ? 6.458 0.773 3.366 1.00 91.25 113 HIS A CA 1
ATOM 854 C C . HIS A 1 113 ? 5.764 1.089 4.696 1.00 91.25 113 HIS A C 1
ATOM 856 O O . HIS A 1 113 ? 5.071 2.095 4.783 1.00 91.25 113 HIS A O 1
ATOM 862 N N . SER A 1 114 ? 6.048 0.341 5.770 1.00 92.69 114 SER A N 1
ATOM 863 C CA . SER A 1 114 ? 5.505 0.635 7.109 1.00 92.69 114 SER A CA 1
ATOM 864 C C . SER A 1 114 ? 5.874 2.042 7.585 1.00 92.69 114 SER A C 1
ATOM 866 O O . SER A 1 114 ? 5.035 2.753 8.138 1.00 92.69 114 SER A O 1
ATOM 868 N N . PHE A 1 115 ? 7.118 2.468 7.353 1.00 95.62 115 PHE A N 1
ATOM 869 C CA . PHE A 1 115 ? 7.565 3.813 7.701 1.00 95.62 115 PHE A CA 1
ATOM 870 C C . PHE A 1 115 ? 6.864 4.885 6.857 1.00 95.62 115 PHE A C 1
ATOM 872 O O . PHE A 1 115 ? 6.406 5.892 7.398 1.00 95.62 115 PHE A O 1
ATOM 879 N N . CYS A 1 116 ? 6.717 4.649 5.551 1.00 92.31 116 CYS A N 1
ATOM 880 C CA . CYS A 1 116 ? 5.972 5.529 4.654 1.00 92.31 116 CYS A CA 1
ATOM 881 C C . CYS A 1 116 ? 4.512 5.688 5.106 1.00 92.31 116 CYS A C 1
ATOM 883 O O . CYS A 1 116 ? 4.046 6.812 5.293 1.00 92.31 116 CYS A O 1
ATOM 885 N N . THR A 1 117 ? 3.819 4.579 5.381 1.00 91.50 117 THR A N 1
ATOM 886 C CA . THR A 1 117 ? 2.439 4.588 5.875 1.00 91.50 117 THR A CA 1
ATOM 887 C C . THR A 1 117 ? 2.330 5.315 7.215 1.00 91.50 117 THR A C 1
ATOM 889 O O . THR A 1 117 ? 1.434 6.138 7.393 1.00 91.50 117 THR A O 1
ATOM 892 N N . ALA A 1 118 ? 3.255 5.082 8.152 1.00 92.81 118 ALA A N 1
ATOM 893 C CA . ALA A 1 118 ? 3.255 5.767 9.443 1.00 92.81 118 ALA A CA 1
ATOM 894 C C . ALA A 1 118 ? 3.391 7.290 9.283 1.00 92.81 118 ALA A C 1
ATOM 896 O O . ALA A 1 118 ? 2.621 8.049 9.878 1.00 92.81 118 ALA A O 1
ATOM 897 N N . LEU A 1 119 ? 4.321 7.743 8.436 1.00 94.56 119 LEU A N 1
ATOM 898 C CA . LEU A 1 119 ? 4.485 9.163 8.127 1.00 94.56 119 LEU A CA 1
ATOM 899 C C . LEU A 1 119 ? 3.252 9.747 7.436 1.00 94.56 119 LEU A C 1
ATOM 901 O O . LEU A 1 119 ? 2.832 10.847 7.792 1.00 94.56 119 LEU A O 1
ATOM 905 N N . ALA A 1 120 ? 2.644 9.020 6.499 1.00 91.12 120 ALA A N 1
ATOM 906 C CA . ALA A 1 120 ? 1.429 9.452 5.818 1.00 91.12 120 ALA A CA 1
ATOM 907 C C . ALA A 1 120 ? 0.258 9.620 6.796 1.00 91.12 120 ALA A C 1
ATOM 909 O O . ALA A 1 120 ? -0.453 10.621 6.738 1.00 91.12 120 ALA A O 1
ATOM 910 N N . VAL A 1 121 ? 0.086 8.697 7.747 1.00 90.81 121 VAL A N 1
ATOM 911 C CA . VAL A 1 121 ? -0.974 8.777 8.764 1.00 90.81 121 VAL A CA 1
ATOM 912 C C . VAL A 1 121 ? -0.732 9.941 9.727 1.00 90.81 121 VAL A C 1
ATOM 914 O O . VAL A 1 121 ? -1.654 10.709 10.003 1.00 90.81 121 VAL A O 1
ATOM 917 N N . ILE A 1 122 ? 0.494 10.113 10.228 1.00 93.06 122 ILE A N 1
ATOM 918 C CA . ILE A 1 122 ? 0.832 11.218 11.143 1.00 93.06 122 ILE A CA 1
ATOM 919 C C . ILE A 1 122 ? 0.697 12.564 10.424 1.00 93.06 122 ILE A C 1
ATOM 921 O O . ILE A 1 122 ? 0.051 13.482 10.935 1.00 93.06 122 ILE A O 1
ATOM 925 N N . GLY A 1 123 ? 1.260 12.666 9.220 1.00 90.62 123 GLY A N 1
ATOM 926 C CA . GLY A 1 123 ? 1.175 13.850 8.374 1.00 90.62 123 GLY A CA 1
ATOM 927 C C . GLY A 1 123 ? -0.268 14.182 8.010 1.00 90.62 123 GLY A C 1
ATOM 928 O O . GLY A 1 123 ? -0.682 15.327 8.160 1.00 90.62 123 GLY A O 1
ATOM 929 N N . GLY A 1 124 ? -1.065 13.182 7.632 1.00 88.44 124 GLY A N 1
ATOM 930 C CA . GLY A 1 124 ? -2.488 13.327 7.332 1.00 88.44 124 GLY A CA 1
ATOM 931 C C . GLY A 1 124 ? -3.296 13.810 8.534 1.00 88.44 124 GLY A C 1
ATOM 932 O O . GLY A 1 124 ? -4.094 14.736 8.398 1.00 88.44 124 GLY A O 1
ATOM 933 N N . ARG A 1 125 ? -3.037 13.275 9.736 1.00 87.88 125 ARG A N 1
ATOM 934 C CA . ARG A 1 125 ? -3.657 13.769 10.980 1.00 87.88 125 ARG A CA 1
ATOM 935 C C . ARG A 1 125 ? -3.282 15.224 11.264 1.00 87.88 125 ARG A C 1
ATOM 937 O O . ARG A 1 125 ? -4.145 16.005 11.659 1.00 87.88 125 ARG A O 1
ATOM 944 N N . PHE A 1 126 ? -2.024 15.605 11.040 1.00 88.31 126 PHE A N 1
ATOM 945 C CA . PHE A 1 126 ? -1.567 16.982 11.237 1.00 88.31 126 PHE A CA 1
ATOM 946 C C . PHE A 1 126 ? -2.193 17.949 10.222 1.00 88.31 126 PHE A C 1
ATOM 948 O O . PHE A 1 126 ? -2.698 19.007 10.604 1.00 88.31 126 PHE A O 1
ATOM 955 N N . ILE A 1 127 ? -2.225 17.562 8.942 1.00 85.62 127 ILE A N 1
ATOM 956 C CA . ILE A 1 127 ? -2.850 18.336 7.865 1.00 85.62 127 ILE A CA 1
ATOM 957 C C . ILE A 1 127 ? -4.350 18.491 8.123 1.00 85.62 127 ILE A C 1
ATOM 959 O O . ILE A 1 127 ? -4.862 19.605 8.051 1.00 85.62 127 ILE A O 1
ATOM 963 N N . SER A 1 128 ? -5.039 17.416 8.520 1.00 83.00 128 SER A N 1
ATOM 964 C CA . SER A 1 128 ? -6.485 17.418 8.766 1.00 83.00 128 SER A CA 1
ATOM 965 C C . SER A 1 128 ? -6.898 18.375 9.884 1.00 83.00 128 SER A C 1
ATOM 967 O O . SER A 1 128 ? -8.034 18.837 9.892 1.00 83.00 128 SER A O 1
ATOM 969 N N . ASN A 1 129 ? -6.000 18.676 10.824 1.00 81.56 129 ASN A N 1
ATOM 970 C CA . ASN A 1 129 ? -6.275 19.599 11.923 1.00 81.56 129 ASN A CA 1
ATOM 971 C C . ASN A 1 129 ? -6.011 21.074 11.558 1.00 81.56 129 ASN A C 1
ATOM 973 O O . ASN A 1 129 ? -6.464 21.980 12.253 1.00 81.56 129 ASN A O 1
ATOM 977 N N . LYS A 1 130 ? -5.242 21.337 10.493 1.00 77.31 130 LYS A N 1
ATOM 978 C CA . LYS A 1 130 ? -4.775 22.685 10.121 1.00 77.31 130 LYS A CA 1
ATOM 979 C C . LYS A 1 130 ? -5.327 23.193 8.789 1.00 77.31 130 LYS A C 1
ATOM 981 O O . LYS A 1 130 ? -5.383 24.407 8.606 1.00 77.31 130 LYS A O 1
ATOM 986 N N . ILE A 1 131 ? -5.716 22.314 7.864 1.00 77.69 131 ILE A N 1
ATOM 987 C CA . ILE A 1 131 ? -6.099 22.682 6.497 1.00 77.69 131 ILE A CA 1
ATOM 988 C C . ILE A 1 131 ? -7.494 22.140 6.143 1.00 77.69 131 ILE A C 1
ATOM 990 O O . ILE A 1 131 ? -7.812 20.976 6.365 1.00 77.69 131 ILE A O 1
ATOM 994 N N . SER A 1 132 ? -8.347 22.996 5.570 1.00 81.94 132 SER A N 1
ATOM 995 C CA . SER A 1 132 ? -9.672 22.589 5.077 1.00 81.94 132 SER A CA 1
ATOM 996 C C . SER A 1 132 ? -9.553 21.674 3.850 1.00 81.94 132 SER A C 1
ATOM 998 O O . SER A 1 132 ? -8.758 21.952 2.949 1.00 81.94 132 SER A O 1
ATOM 1000 N N . VAL A 1 133 ? -10.404 20.643 3.773 1.00 83.44 133 VAL A N 1
ATOM 1001 C CA . VAL A 1 133 ? -10.485 19.637 2.689 1.00 83.44 133 VAL A CA 1
ATOM 1002 C C . VAL A 1 133 ? -10.546 20.263 1.287 1.00 83.44 133 VAL A C 1
ATOM 1004 O O . VAL A 1 133 ? -10.012 19.706 0.326 1.00 83.44 133 VAL A O 1
ATOM 1007 N N . ARG A 1 134 ? -11.131 21.464 1.165 1.00 84.62 134 ARG A N 1
ATOM 1008 C CA . ARG A 1 134 ? -11.177 22.208 -0.104 1.00 84.62 134 ARG A CA 1
ATOM 1009 C C . ARG A 1 134 ? -9.787 22.534 -0.646 1.00 84.62 134 ARG A C 1
ATOM 1011 O O . ARG A 1 134 ? -9.558 22.352 -1.834 1.00 84.62 134 ARG A O 1
ATOM 1018 N N . HIS A 1 135 ? -8.851 22.959 0.203 1.00 87.62 135 HIS A N 1
ATOM 1019 C CA . HIS A 1 135 ? -7.495 23.293 -0.244 1.00 87.62 135 HIS A CA 1
ATOM 1020 C C . HIS A 1 135 ? -6.736 22.050 -0.711 1.00 87.62 135 HIS A C 1
ATOM 1022 O O . HIS A 1 135 ? -6.082 22.092 -1.746 1.00 87.62 135 HIS A O 1
ATOM 1028 N N . VAL A 1 136 ? -6.877 20.931 0.007 1.00 87.62 136 VAL A N 1
ATOM 1029 C CA . VAL A 1 136 ? -6.242 19.655 -0.365 1.00 87.62 136 VAL A CA 1
ATOM 1030 C C . VAL A 1 136 ? -6.743 19.181 -1.727 1.00 87.62 136 VAL A C 1
ATOM 1032 O O . VAL A 1 136 ? -5.947 18.806 -2.584 1.00 87.62 136 VAL A O 1
ATOM 1035 N N . THR A 1 137 ? -8.055 19.277 -1.954 1.00 90.44 137 THR A N 1
ATOM 1036 C CA . THR A 1 137 ? -8.680 18.866 -3.217 1.00 90.44 137 THR A CA 1
ATOM 1037 C C . THR A 1 137 ? -8.259 19.771 -4.376 1.00 90.44 137 THR A C 1
ATOM 1039 O O . THR A 1 137 ? -7.895 19.269 -5.437 1.00 90.44 137 THR A O 1
ATOM 1042 N N . SER A 1 138 ? -8.234 21.095 -4.178 1.00 91.88 138 SER A N 1
ATOM 1043 C CA . SER A 1 138 ? -7.766 22.036 -5.204 1.00 91.88 138 SER A CA 1
ATOM 1044 C C . SER A 1 138 ? -6.293 21.822 -5.557 1.00 91.88 138 SER A C 1
ATOM 1046 O O . SER A 1 138 ? -5.951 21.803 -6.737 1.00 91.88 138 SER A O 1
ATOM 1048 N N . CYS A 1 139 ? -5.421 21.605 -4.566 1.00 92.62 139 CYS A N 1
ATOM 1049 C CA . CYS A 1 139 ? -4.016 21.277 -4.816 1.00 92.62 139 CYS A CA 1
ATOM 1050 C C . CYS A 1 139 ? -3.875 19.968 -5.604 1.00 92.62 139 CYS A C 1
ATOM 1052 O O . CYS A 1 139 ? -3.114 19.920 -6.569 1.00 92.62 139 CYS A O 1
ATOM 1054 N N . GLY A 1 140 ? -4.637 18.931 -5.237 1.00 93.00 140 GLY A N 1
ATOM 1055 C CA . GLY A 1 140 ? -4.662 17.658 -5.959 1.00 93.00 140 GLY A CA 1
ATOM 1056 C C . GLY A 1 140 ? -5.094 17.816 -7.418 1.00 93.00 140 GLY A C 1
ATOM 1057 O O . GLY A 1 140 ? -4.428 17.298 -8.307 1.00 93.00 140 GLY A O 1
ATOM 1058 N N . ALA A 1 141 ? -6.147 18.594 -7.683 1.00 94.31 141 ALA A N 1
ATOM 1059 C CA . ALA A 1 141 ? -6.623 18.856 -9.041 1.00 94.31 141 ALA A CA 1
ATOM 1060 C C . ALA A 1 141 ? -5.582 19.599 -9.898 1.00 94.31 141 ALA A C 1
ATOM 1062 O O . ALA A 1 141 ? -5.362 19.235 -11.052 1.00 94.31 141 ALA A O 1
ATOM 1063 N N . ILE A 1 142 ? -4.904 20.604 -9.329 1.00 96.50 142 ILE A N 1
ATOM 1064 C CA . ILE A 1 142 ? -3.840 21.345 -10.025 1.00 96.50 142 ILE A CA 1
ATOM 1065 C C . ILE A 1 142 ? -2.669 20.415 -10.358 1.00 96.50 142 ILE A C 1
ATOM 1067 O O . ILE A 1 142 ? -2.202 20.411 -11.496 1.00 96.50 142 ILE A O 1
ATOM 1071 N N . LEU A 1 143 ? -2.220 19.604 -9.395 1.00 95.38 143 LEU A N 1
ATOM 1072 C CA . LEU A 1 143 ? -1.154 18.622 -9.614 1.00 95.38 143 LEU A CA 1
ATOM 1073 C C . LEU A 1 143 ? -1.547 17.589 -10.675 1.00 95.38 143 LEU A C 1
ATOM 1075 O O . LEU A 1 143 ? -0.726 17.245 -11.518 1.00 95.38 143 LEU A O 1
ATOM 1079 N N . PHE A 1 144 ? -2.803 17.139 -10.675 1.00 95.06 144 PHE A N 1
ATOM 1080 C CA . PHE A 1 144 ? -3.304 16.184 -11.658 1.00 95.06 144 PHE A CA 1
ATOM 1081 C C . PHE A 1 144 ? -3.277 16.756 -13.078 1.00 95.06 144 PHE A C 1
ATOM 1083 O O . PHE A 1 144 ? -2.790 16.097 -13.991 1.00 95.06 144 PHE A O 1
ATOM 1090 N N . ILE A 1 145 ? -3.731 18.001 -13.267 1.00 96.50 145 ILE A N 1
ATOM 1091 C CA . ILE A 1 145 ? -3.655 18.686 -14.568 1.00 96.50 145 ILE A CA 1
ATOM 1092 C C . ILE A 1 145 ? -2.196 18.864 -14.990 1.00 96.50 145 ILE A C 1
ATOM 1094 O O . ILE A 1 145 ? -1.853 18.592 -16.137 1.00 96.50 145 ILE A O 1
ATOM 1098 N N . LEU A 1 146 ? -1.327 19.281 -14.068 1.00 96.69 146 LEU A N 1
ATOM 1099 C CA . LEU A 1 146 ? 0.089 19.488 -14.351 1.00 96.69 146 LEU A CA 1
ATOM 1100 C C . LEU A 1 146 ? 0.757 18.188 -14.819 1.00 96.69 146 LEU A C 1
ATOM 1102 O O . LEU A 1 146 ? 1.373 18.175 -15.883 1.00 96.69 146 LEU A O 1
ATOM 1106 N N . PHE A 1 147 ? 0.592 17.086 -14.081 1.00 94.62 147 PHE A N 1
ATOM 1107 C CA . PHE A 1 147 ? 1.135 15.789 -14.488 1.00 94.62 147 PHE A CA 1
ATOM 1108 C C . PHE A 1 147 ? 0.498 15.279 -15.776 1.00 94.62 147 PHE A C 1
ATOM 1110 O O . PHE A 1 147 ? 1.214 14.802 -16.649 1.00 94.62 147 PHE A O 1
ATOM 1117 N N . SER A 1 148 ? -0.818 15.429 -15.937 1.00 95.69 148 SER A N 1
ATOM 1118 C CA . SER A 1 148 ? -1.512 15.052 -17.170 1.00 95.69 148 SER A CA 1
ATOM 1119 C C . SER A 1 148 ? -0.914 15.752 -18.385 1.00 95.69 148 SER A C 1
ATOM 1121 O O . SER A 1 148 ? -0.707 15.110 -19.407 1.00 95.69 148 SER A O 1
ATOM 1123 N N . VAL A 1 149 ? -0.633 17.052 -18.284 1.00 96.50 149 VAL A N 1
ATOM 1124 C CA . VAL A 1 149 ? -0.044 17.829 -19.376 1.00 96.50 149 VAL A CA 1
ATOM 1125 C C . VAL A 1 149 ? 1.395 17.385 -19.642 1.00 96.50 149 VAL A C 1
ATOM 1127 O O . VAL A 1 149 ? 1.738 17.164 -20.798 1.00 96.50 149 VAL A O 1
ATOM 1130 N N . ILE A 1 150 ? 2.218 17.192 -18.605 1.00 95.62 150 ILE A N 1
ATOM 1131 C CA . ILE A 1 150 ? 3.601 16.705 -18.759 1.00 95.62 150 ILE A CA 1
ATOM 1132 C C . ILE A 1 150 ? 3.631 15.347 -19.466 1.00 95.62 150 ILE A C 1
ATOM 1134 O O . ILE A 1 150 ? 4.300 15.217 -20.487 1.00 95.62 150 ILE A O 1
ATOM 1138 N N . TYR A 1 151 ? 2.876 14.365 -18.969 1.00 93.75 151 TYR A N 1
ATOM 1139 C CA . TYR A 1 151 ? 2.833 13.028 -19.564 1.00 93.75 151 TYR A CA 1
ATOM 1140 C C . TYR A 1 151 ? 2.238 13.037 -20.971 1.00 93.75 151 TYR A C 1
ATOM 1142 O O . TYR A 1 151 ? 2.669 12.266 -21.821 1.00 93.75 151 TYR A O 1
ATOM 1150 N N . PHE A 1 152 ? 1.272 13.917 -21.243 1.00 93.81 152 PHE A N 1
ATOM 1151 C CA . PHE A 1 152 ? 0.727 14.079 -22.587 1.00 93.81 152 PHE A CA 1
ATOM 1152 C C . PHE A 1 152 ? 1.768 14.649 -23.555 1.00 93.81 152 PHE A C 1
ATOM 1154 O O . PHE A 1 152 ? 1.917 14.133 -24.658 1.00 93.81 152 PHE A O 1
ATOM 1161 N N . TYR A 1 153 ? 2.526 15.670 -23.145 1.00 94.38 153 TYR A N 1
ATOM 1162 C CA . TYR A 1 153 ? 3.620 16.202 -23.957 1.00 94.38 153 TYR A CA 1
ATOM 1163 C C . TYR A 1 153 ? 4.714 15.164 -24.189 1.00 94.38 153 TYR A C 1
ATOM 1165 O O . TYR A 1 153 ? 5.145 15.013 -25.328 1.00 94.38 153 TYR A O 1
ATOM 1173 N N . GLU A 1 154 ? 5.132 14.439 -23.149 1.00 90.56 154 GLU A N 1
ATOM 1174 C CA . GLU A 1 154 ? 6.108 13.351 -23.266 1.00 90.56 154 GLU A CA 1
ATOM 1175 C C . GLU A 1 154 ? 5.609 12.292 -24.256 1.00 90.56 154 GLU A C 1
ATOM 1177 O O . GLU A 1 154 ? 6.295 11.994 -25.227 1.00 90.56 154 GLU A O 1
ATOM 1182 N N . ALA A 1 155 ? 4.362 11.833 -24.113 1.00 89.69 155 ALA A N 1
ATOM 1183 C CA . ALA A 1 155 ? 3.757 10.878 -25.037 1.00 89.69 155 ALA A CA 1
ATOM 1184 C C . ALA A 1 155 ? 3.684 11.405 -26.481 1.00 89.69 155 ALA A C 1
ATOM 1186 O O . ALA A 1 155 ? 3.955 10.653 -27.413 1.00 89.69 155 ALA A O 1
ATOM 1187 N N . CYS A 1 156 ? 3.344 12.680 -26.696 1.00 88.75 156 CYS A N 1
ATOM 1188 C CA . CYS A 1 156 ? 3.297 13.274 -28.034 1.00 88.75 156 CYS A CA 1
ATOM 1189 C C . CYS A 1 156 ? 4.687 13.441 -28.664 1.00 88.75 156 CYS A C 1
ATOM 1191 O O . CYS A 1 156 ? 4.835 13.237 -29.869 1.00 88.75 156 CYS A O 1
ATOM 1193 N N . VAL A 1 157 ? 5.695 13.813 -27.873 1.00 86.88 157 VAL A N 1
ATOM 1194 C CA . VAL A 1 157 ? 7.084 13.960 -28.333 1.00 86.88 157 VAL A CA 1
ATOM 1195 C C . VAL A 1 157 ? 7.691 12.598 -28.662 1.00 86.88 157 VAL A C 1
ATOM 1197 O O . VAL A 1 157 ? 8.295 12.437 -29.725 1.00 86.88 157 VAL A O 1
ATOM 1200 N N . GLU A 1 158 ? 7.483 11.612 -27.790 1.00 81.56 158 GLU A N 1
ATOM 1201 C CA . GLU A 1 158 ? 7.940 10.238 -27.993 1.00 81.56 158 GLU A CA 1
ATOM 1202 C C . GLU A 1 158 ? 7.250 9.629 -29.219 1.00 81.56 158 GLU A C 1
ATOM 1204 O O . GLU A 1 158 ? 7.927 9.093 -30.087 1.00 81.56 158 GLU A O 1
ATOM 1209 N N . TRP A 1 159 ? 5.927 9.807 -29.368 1.00 74.12 159 TRP A N 1
ATOM 1210 C CA . TRP A 1 159 ? 5.169 9.353 -30.543 1.00 74.12 159 TRP A CA 1
ATOM 1211 C C . TRP A 1 159 ? 5.697 9.949 -31.852 1.00 74.12 159 TRP A C 1
ATOM 1213 O O . TRP A 1 159 ? 5.775 9.253 -32.861 1.00 74.12 159 TRP A O 1
ATOM 1223 N N . GLY A 1 160 ? 6.091 11.226 -31.841 1.00 68.31 160 GLY A N 1
ATOM 1224 C CA . GLY A 1 160 ? 6.705 11.885 -32.996 1.00 68.31 160 GLY A CA 1
ATOM 1225 C C . GLY A 1 160 ? 8.107 11.371 -33.341 1.00 68.31 160 GLY A C 1
ATOM 1226 O O . GLY A 1 160 ? 8.555 11.565 -34.467 1.00 68.31 160 GLY A O 1
ATOM 1227 N N . SER A 1 161 ? 8.774 10.702 -32.397 1.00 65.50 161 SER A N 1
ATOM 1228 C CA . SER A 1 161 ? 10.131 10.159 -32.539 1.00 65.50 161 SER A CA 1
ATOM 1229 C C . SER A 1 161 ? 10.154 8.630 -32.662 1.00 65.50 161 SER A C 1
ATOM 1231 O O . SER A 1 161 ? 11.232 8.038 -32.672 1.00 65.50 161 SER A O 1
ATOM 1233 N N . VAL A 1 162 ? 8.987 7.973 -32.773 1.00 63.72 162 VAL A N 1
ATOM 1234 C CA . VAL A 1 162 ? 8.905 6.534 -33.065 1.00 63.72 162 VAL A CA 1
ATOM 1235 C C . VAL A 1 162 ? 9.323 6.303 -34.519 1.00 63.72 162 VAL A C 1
ATOM 1237 O O . VAL A 1 162 ? 8.503 6.206 -35.431 1.00 63.72 162 VAL A O 1
ATOM 1240 N N . GLU A 1 163 ? 10.628 6.184 -34.740 1.00 62.12 163 GLU A N 1
ATOM 1241 C CA . GLU A 1 163 ? 11.171 5.514 -35.915 1.00 62.12 163 GLU A CA 1
ATOM 1242 C C . GLU A 1 163 ? 10.812 4.030 -35.790 1.00 62.12 163 GLU A C 1
ATOM 1244 O O . GLU A 1 163 ? 11.419 3.279 -35.028 1.00 62.12 163 GLU A O 1
ATOM 1249 N N . VAL A 1 164 ? 9.763 3.603 -36.494 1.00 62.62 164 VAL A N 1
ATOM 1250 C CA . VAL A 1 164 ? 9.383 2.190 -36.572 1.00 62.62 164 VAL A CA 1
ATOM 1251 C C . VAL A 1 164 ? 10.565 1.423 -37.183 1.00 62.62 164 VAL A C 1
ATOM 1253 O O . VAL A 1 164 ? 10.899 1.677 -38.341 1.00 62.62 164 VAL A O 1
ATOM 1256 N N . PRO A 1 165 ? 11.186 0.446 -36.490 1.00 54.00 165 PRO A N 1
ATOM 1257 C CA . PRO A 1 165 ? 12.196 -0.421 -37.087 1.00 54.00 165 PRO A CA 1
ATOM 1258 C C . PRO A 1 165 ? 11.503 -1.505 -37.922 1.00 54.00 165 PRO A C 1
ATOM 1260 O O . PRO A 1 165 ? 11.630 -2.703 -37.688 1.00 54.00 165 PRO A O 1
ATOM 1263 N N . LEU A 1 166 ? 10.725 -1.080 -38.908 1.00 61.41 166 LEU A N 1
ATOM 1264 C CA . LEU A 1 166 ? 10.371 -1.895 -40.052 1.00 61.41 166 LEU A CA 1
ATOM 1265 C C . LEU A 1 166 ? 10.949 -1.145 -41.234 1.00 61.41 166 LEU A C 1
ATOM 1267 O O . LEU A 1 166 ? 10.586 0.002 -41.459 1.00 61.41 166 LEU A O 1
ATOM 1271 N N . GLY A 1 167 ? 11.880 -1.782 -41.945 1.00 56.38 167 GLY A N 1
ATOM 1272 C CA . GLY A 1 167 ? 12.523 -1.259 -43.150 1.00 56.38 167 GLY A CA 1
ATOM 1273 C C . GLY A 1 167 ? 11.547 -1.056 -44.311 1.00 56.38 167 GLY A C 1
ATOM 1274 O O . GLY A 1 167 ? 11.737 -1.614 -45.386 1.00 56.38 167 GLY A O 1
ATOM 1275 N N . LEU A 1 168 ? 10.504 -0.262 -44.102 1.00 57.53 168 LEU A N 1
ATOM 1276 C CA . LEU A 1 168 ? 9.603 0.240 -45.112 1.00 57.53 168 LEU A CA 1
ATOM 1277 C C . LEU A 1 168 ? 9.643 1.764 -45.026 1.00 57.53 168 LEU A C 1
ATOM 1279 O O . LEU A 1 168 ? 8.876 2.405 -44.314 1.00 57.53 168 LEU A O 1
ATOM 1283 N N . ASN A 1 169 ? 10.604 2.313 -45.761 1.00 50.12 169 ASN A N 1
ATOM 1284 C CA . ASN A 1 169 ? 10.649 3.717 -46.120 1.00 50.12 169 ASN A CA 1
ATOM 1285 C C . ASN A 1 169 ? 9.338 4.070 -46.834 1.00 50.12 169 ASN A C 1
ATOM 1287 O O . ASN A 1 169 ? 9.099 3.594 -47.947 1.00 50.12 169 ASN A O 1
ATOM 1291 N N . VAL A 1 170 ? 8.494 4.879 -46.204 1.00 64.50 170 VAL A N 1
ATOM 1292 C CA . VAL A 1 170 ? 7.405 5.562 -46.898 1.00 64.50 170 VAL A CA 1
ATOM 1293 C C . VAL A 1 170 ? 7.811 7.027 -46.977 1.00 64.50 170 VAL A C 1
ATOM 1295 O O . VAL A 1 170 ? 8.008 7.672 -45.954 1.00 64.50 170 VAL A O 1
ATOM 1298 N N . THR A 1 171 ? 8.027 7.437 -48.228 1.00 56.12 171 THR A N 1
ATOM 1299 C CA . THR A 1 171 ? 8.362 8.771 -48.760 1.00 56.12 171 THR A CA 1
ATOM 1300 C C . THR A 1 171 ? 7.770 9.954 -48.023 1.00 56.12 171 THR A C 1
ATOM 1302 O O . THR A 1 171 ? 6.565 9.876 -47.694 1.00 56.12 171 THR A O 1
#

Organism: NCBI:txid192524